Protein AF-A0A8S9N5P6-F1 (afdb_monomer_lite)

Secondary structure (DSSP, 8-state):
---------EEEEETTTEEEEEPPPGGGT-TT---EE-GGGT-TTTTT-TT-SPPTT-EEES-----TTS--EEEEEPPS--SEESS-TTT-EEEEE--SS--TTHHHHHHHHHHIIIIIT---EEEEE-TTS---TT--PPB--HHHHHHGGGGGGSS----S----

pLDDT: mean 71.92, std 22.01, range [25.19, 95.69]

InterPro domains:
  IPR035966 Phosphofructokinase superfamily [SSF53784] (26-130)
  IPR050929 Phosphofructokinase type A [PTHR45770] (5-147)

Structure (mmCIF, N/CA/C/O backbone):
data_AF-A0A8S9N5P6-F1
#
_entry.id   AF-A0A8S9N5P6-F1
#
loop_
_atom_site.group_PDB
_atom_site.id
_atom_site.type_symbol
_atom_site.label_atom_id
_atom_site.label_alt_id
_atom_site.label_comp_id
_atom_site.label_asym_id
_atom_site.label_entity_id
_atom_site.label_seq_id
_atom_site.pdbx_PDB_ins_code
_atom_site.Cartn_x
_atom_site.Cartn_y
_atom_site.Cartn_z
_atom_site.occupancy
_atom_site.B_iso_or_equiv
_atom_site.auth_seq_id
_atom_site.auth_comp_id
_atom_site.auth_asym_id
_atom_site.auth_atom_id
_atom_site.pdbx_PDB_model_num
ATOM 1 N N . MET A 1 1 ? 13.793 -28.195 12.810 1.00 35.78 1 MET A N 1
ATOM 2 C CA . MET A 1 1 ? 14.594 -27.857 11.612 1.00 35.78 1 MET A CA 1
ATOM 3 C C . MET A 1 1 ? 13.686 -27.174 10.594 1.00 35.78 1 MET A C 1
ATOM 5 O O . MET A 1 1 ? 13.126 -27.836 9.734 1.00 35.78 1 MET A O 1
ATOM 9 N N . SER A 1 2 ? 13.454 -25.867 10.735 1.00 39.34 2 SER A N 1
ATOM 10 C CA . SER A 1 2 ? 12.686 -25.084 9.760 1.00 39.34 2 SER A CA 1
ATOM 11 C C . SER A 1 2 ? 13.633 -24.620 8.656 1.00 39.34 2 SER A C 1
ATOM 13 O O . SER A 1 2 ? 14.522 -23.806 8.894 1.00 39.34 2 SER A O 1
ATOM 15 N N . ASN A 1 3 ? 13.477 -25.197 7.469 1.00 36.16 3 ASN A N 1
ATOM 16 C CA . ASN A 1 3 ? 14.239 -24.850 6.277 1.00 36.16 3 ASN A CA 1
ATOM 17 C C . ASN A 1 3 ? 14.002 -23.364 5.925 1.00 36.16 3 ASN A C 1
ATOM 19 O O . ASN A 1 3 ? 12.851 -23.010 5.650 1.00 36.16 3 ASN A O 1
ATOM 23 N N . PRO A 1 4 ? 15.021 -22.482 5.933 1.00 42.69 4 PRO A N 1
ATOM 24 C CA . PRO A 1 4 ? 14.852 -21.120 5.456 1.00 42.69 4 PRO A CA 1
ATOM 25 C C . PRO A 1 4 ? 14.648 -21.217 3.945 1.00 42.69 4 PRO A C 1
ATOM 27 O O . PRO A 1 4 ? 15.589 -21.492 3.199 1.00 42.69 4 PRO A O 1
ATOM 30 N N . LYS A 1 5 ? 13.405 -21.063 3.472 1.00 48.09 5 LYS A N 1
ATOM 31 C CA . LYS A 1 5 ? 13.127 -20.959 2.038 1.00 48.09 5 LYS A CA 1
ATOM 32 C C . LYS A 1 5 ? 13.843 -19.709 1.522 1.00 48.09 5 LYS A C 1
ATOM 34 O O . LYS A 1 5 ? 13.355 -18.598 1.661 1.00 48.09 5 LYS A O 1
ATOM 39 N N . SER A 1 6 ? 15.051 -19.942 1.016 1.00 44.22 6 SER A N 1
ATOM 40 C CA . SER A 1 6 ? 15.830 -19.165 0.060 1.00 44.22 6 SER A CA 1
ATOM 41 C C . SER A 1 6 ? 15.155 -17.863 -0.375 1.00 44.22 6 SER A C 1
ATOM 43 O O . SER A 1 6 ? 14.190 -17.906 -1.134 1.00 44.22 6 SER A O 1
ATOM 45 N N . ASN A 1 7 ? 15.749 -16.736 0.023 1.00 55.03 7 ASN A N 1
ATOM 46 C CA . ASN A 1 7 ? 15.465 -15.357 -0.393 1.00 55.03 7 ASN A CA 1
ATOM 47 C C . ASN A 1 7 ? 15.726 -15.128 -1.904 1.00 55.03 7 ASN A C 1
ATOM 49 O O . ASN A 1 7 ? 16.487 -14.248 -2.298 1.00 55.03 7 ASN A O 1
ATOM 53 N N . LYS A 1 8 ? 15.195 -16.005 -2.763 1.00 61.66 8 LYS A N 1
ATOM 54 C CA . LYS A 1 8 ? 15.314 -15.911 -4.217 1.00 61.66 8 LYS A CA 1
ATOM 55 C C . LYS A 1 8 ? 14.182 -15.022 -4.727 1.00 61.66 8 LYS A C 1
ATOM 57 O O . LYS A 1 8 ? 13.033 -15.276 -4.365 1.00 61.66 8 LYS A O 1
ATOM 62 N N . PRO A 1 9 ? 14.480 -14.015 -5.565 1.00 67.25 9 PRO A N 1
ATOM 63 C CA . PRO A 1 9 ? 13.444 -13.196 -6.179 1.00 67.25 9 PRO A CA 1
ATOM 64 C C . PRO A 1 9 ? 12.489 -14.081 -6.988 1.00 67.25 9 PRO A C 1
ATOM 66 O O . PRO A 1 9 ? 12.921 -15.008 -7.682 1.00 67.25 9 PRO A O 1
ATOM 69 N N . LYS A 1 10 ? 11.186 -13.811 -6.883 1.00 84.81 10 LYS A N 1
ATOM 70 C CA . LYS A 1 10 ? 10.140 -14.532 -7.612 1.00 84.81 10 LYS A CA 1
ATOM 71 C C . LYS A 1 10 ? 10.104 -13.985 -9.037 1.00 84.81 10 LYS A C 1
ATOM 73 O O . LYS A 1 10 ? 9.546 -12.926 -9.283 1.00 84.81 10 LYS A O 1
ATOM 78 N N . ILE A 1 11 ? 10.773 -14.666 -9.963 1.00 90.12 11 ILE A N 1
ATOM 79 C CA . ILE A 1 11 ? 10.895 -14.209 -11.354 1.00 90.12 11 ILE A CA 1
ATOM 80 C C . ILE A 1 11 ? 9.841 -14.899 -12.220 1.00 90.12 11 ILE A C 1
ATOM 82 O O . ILE A 1 11 ? 9.790 -16.128 -12.269 1.00 90.12 11 ILE A O 1
ATOM 86 N N . VAL A 1 12 ? 9.037 -14.112 -12.937 1.00 90.94 12 VAL A N 1
ATOM 87 C CA . VAL A 1 12 ? 8.071 -14.604 -13.928 1.00 90.94 12 VAL A CA 1
ATOM 88 C C . VAL A 1 12 ? 8.480 -14.106 -15.309 1.00 90.94 12 VAL A C 1
ATOM 90 O O . VAL A 1 12 ? 8.583 -12.905 -15.542 1.00 90.94 12 VAL A O 1
ATOM 93 N N . ASN A 1 13 ? 8.720 -15.030 -16.238 1.00 93.56 13 ASN A N 1
ATOM 94 C CA . ASN A 1 13 ? 9.077 -14.691 -17.614 1.00 93.56 13 ASN A CA 1
ATOM 95 C C . ASN A 1 13 ? 7.825 -14.613 -18.489 1.00 93.56 13 ASN A C 1
ATOM 97 O O . ASN A 1 13 ? 6.915 -15.431 -18.361 1.00 93.56 13 ASN A O 1
ATOM 101 N N . GLY A 1 14 ? 7.808 -13.655 -19.409 1.00 90.69 14 GLY A N 1
ATOM 102 C CA . GLY A 1 14 ? 6.734 -13.441 -20.368 1.00 90.69 14 GLY A CA 1
ATOM 103 C C . GLY A 1 14 ? 7.251 -13.176 -21.785 1.00 90.69 14 GLY A C 1
ATOM 104 O O . GLY A 1 14 ? 8.460 -13.137 -22.035 1.00 90.69 14 GLY A O 1
ATOM 105 N N . PRO A 1 15 ? 6.335 -12.991 -22.748 1.00 91.38 15 PRO A N 1
ATOM 106 C CA . PRO A 1 15 ? 6.682 -12.831 -24.154 1.00 91.38 15 PRO A CA 1
ATOM 107 C C . PRO A 1 15 ? 7.495 -11.555 -24.419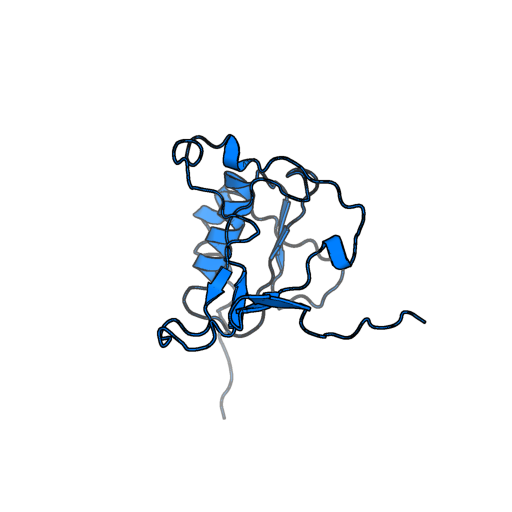 1.00 91.38 15 PRO A C 1
ATOM 109 O O . PRO A 1 15 ? 7.335 -10.536 -23.744 1.00 91.38 15 PRO A O 1
ATOM 112 N N . GLY A 1 16 ? 8.352 -11.604 -25.445 1.00 89.06 16 GLY A N 1
ATOM 113 C CA . GLY A 1 16 ? 9.161 -10.456 -25.871 1.00 89.06 16 GLY A CA 1
ATOM 114 C C . GLY A 1 16 ? 10.261 -10.067 -24.879 1.00 89.06 16 GLY A C 1
ATOM 115 O O . GLY A 1 16 ? 10.577 -8.887 -24.755 1.00 89.06 16 GLY A O 1
ATOM 116 N N . GLY A 1 17 ? 10.812 -11.031 -24.133 1.00 91.56 17 GLY A N 1
ATOM 117 C CA . GLY A 1 17 ? 11.841 -10.772 -23.120 1.00 91.56 17 GLY A CA 1
ATOM 118 C C . GLY A 1 17 ? 11.316 -9.997 -21.910 1.00 91.56 17 GLY A C 1
ATOM 119 O O . GLY A 1 17 ? 12.065 -9.223 -21.320 1.00 91.56 17 GLY A O 1
ATOM 120 N N . TYR A 1 18 ? 10.029 -10.152 -21.589 1.00 93.94 18 TYR A N 1
ATOM 121 C CA . TYR A 1 18 ? 9.424 -9.607 -20.377 1.00 93.94 18 TYR A CA 1
ATOM 122 C C . TYR A 1 18 ? 9.855 -10.431 -19.165 1.00 93.94 18 TYR A C 1
ATOM 124 O O . TYR A 1 18 ? 9.746 -11.657 -19.179 1.00 93.94 18 TYR A O 1
ATOM 132 N N . ILE A 1 19 ? 10.318 -9.757 -18.119 1.00 95.12 19 ILE A N 1
ATOM 133 C CA . ILE A 1 19 ? 10.754 -10.376 -16.871 1.00 95.12 19 ILE A CA 1
ATOM 134 C C . ILE A 1 19 ? 10.096 -9.608 -15.728 1.00 95.12 19 ILE A C 1
ATOM 136 O O . ILE A 1 19 ? 10.467 -8.473 -15.454 1.00 95.12 19 ILE A O 1
ATOM 140 N N . LEU A 1 20 ? 9.129 -10.207 -15.042 1.00 93.69 20 LEU A N 1
ATOM 141 C CA . LEU A 1 20 ? 8.573 -9.648 -13.815 1.00 93.69 20 LEU A CA 1
ATOM 142 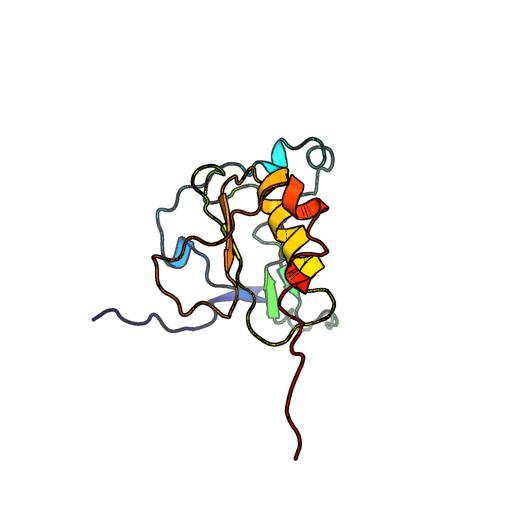C C . LEU A 1 20 ? 9.430 -10.103 -12.636 1.00 93.69 20 LEU A C 1
ATOM 144 O O . LEU A 1 20 ? 9.482 -11.296 -12.327 1.00 93.69 20 LEU A O 1
ATOM 148 N N . GLN A 1 21 ? 10.078 -9.151 -11.974 1.00 92.94 21 GLN A N 1
ATOM 149 C CA . GLN A 1 21 ? 10.711 -9.372 -10.683 1.00 92.94 21 GLN A CA 1
ATOM 150 C C . GLN A 1 21 ? 9.674 -9.109 -9.594 1.00 92.94 21 GLN A C 1
ATOM 152 O O . GLN A 1 21 ? 9.440 -7.975 -9.173 1.00 92.94 21 GLN A O 1
ATOM 157 N N . ASP A 1 22 ? 9.007 -10.180 -9.190 1.00 86.81 22 ASP A N 1
ATOM 158 C CA . ASP A 1 22 ? 7.898 -10.130 -8.256 1.00 86.81 22 ASP A CA 1
ATOM 159 C C . ASP A 1 22 ? 8.371 -10.138 -6.797 1.00 86.81 22 ASP A C 1
ATOM 161 O O . ASP A 1 22 ? 9.475 -10.587 -6.460 1.00 86.81 22 ASP A O 1
ATOM 165 N N . VAL A 1 23 ? 7.500 -9.643 -5.925 1.00 83.50 23 VAL A N 1
ATOM 166 C CA . VAL A 1 23 ? 7.718 -9.597 -4.481 1.00 83.50 23 VAL A CA 1
ATOM 167 C C . VAL A 1 23 ? 7.074 -10.811 -3.810 1.00 83.50 23 VAL A C 1
ATOM 169 O O . VAL A 1 23 ? 6.024 -11.275 -4.258 1.00 83.50 23 VAL A O 1
ATOM 172 N N . PRO A 1 24 ? 7.661 -11.340 -2.723 1.00 82.62 24 PRO A N 1
ATOM 173 C CA . PRO A 1 24 ? 6.983 -12.334 -1.905 1.00 82.62 24 PRO A CA 1
ATOM 174 C C . PRO A 1 24 ? 5.635 -11.792 -1.423 1.00 82.62 24 PRO A C 1
ATOM 176 O O . PRO A 1 24 ? 5.554 -10.695 -0.865 1.00 82.62 24 PRO A O 1
ATOM 179 N N . HIS A 1 25 ? 4.576 -12.564 -1.624 1.00 81.94 25 HIS A N 1
ATOM 180 C CA . HIS A 1 25 ? 3.249 -12.248 -1.125 1.00 81.94 25 HIS A CA 1
ATOM 181 C C . HIS A 1 25 ? 2.995 -12.959 0.201 1.00 81.94 25 HIS A C 1
ATOM 183 O O . HIS A 1 25 ? 3.538 -14.028 0.469 1.00 81.94 25 HIS A O 1
ATOM 189 N N . LEU A 1 26 ? 2.111 -12.396 1.026 1.00 78.50 26 LEU A N 1
ATOM 190 C CA . LEU A 1 26 ? 1.731 -13.008 2.301 1.00 78.50 26 LEU A CA 1
ATOM 191 C C . LEU A 1 26 ? 1.193 -14.440 2.117 1.00 78.50 26 LEU A C 1
ATOM 193 O O . LEU A 1 26 ? 1.521 -15.332 2.896 1.00 78.50 26 LEU A O 1
ATOM 197 N N . VAL A 1 27 ? 0.453 -14.671 1.029 1.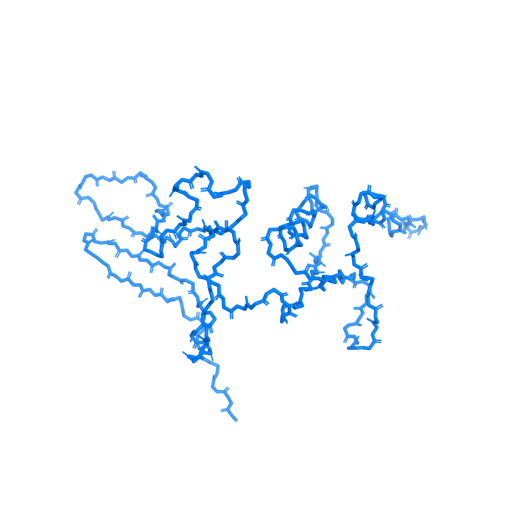00 82.81 27 VAL A N 1
ATOM 198 C CA . VAL A 1 27 ? -0.078 -15.989 0.651 1.00 82.81 27 VAL A CA 1
ATOM 199 C C . VAL A 1 27 ? 0.998 -17.023 0.306 1.00 82.81 27 VAL A C 1
ATOM 201 O O . VAL A 1 27 ? 0.736 -18.217 0.390 1.00 82.81 27 VAL A O 1
ATOM 204 N N . ASP A 1 28 ? 2.228 -16.601 -0.018 1.00 83.06 28 ASP A N 1
ATOM 205 C CA . ASP A 1 28 ? 3.343 -17.536 -0.229 1.00 83.06 28 ASP A CA 1
ATOM 206 C C . ASP A 1 28 ? 3.763 -18.217 1.099 1.00 83.06 28 ASP A C 1
ATOM 208 O O . ASP A 1 28 ? 4.376 -19.290 1.092 1.00 83.06 28 ASP A O 1
ATOM 212 N N . TYR A 1 29 ? 3.419 -17.604 2.241 1.00 81.44 29 TYR A N 1
ATOM 213 C CA . TYR A 1 29 ? 3.676 -18.109 3.595 1.00 81.44 29 TYR A CA 1
ATOM 214 C C . TYR A 1 29 ? 2.414 -18.657 4.278 1.00 81.44 29 TYR A C 1
ATOM 216 O O . TYR A 1 29 ? 2.518 -19.566 5.100 1.00 81.44 29 TYR A O 1
ATOM 224 N N . LEU A 1 30 ? 1.241 -18.115 3.936 1.00 81.25 30 LEU A N 1
ATOM 225 C CA . LEU A 1 30 ? -0.070 -18.465 4.490 1.00 81.25 30 LEU A CA 1
ATOM 226 C C . LEU A 1 30 ? -1.037 -18.806 3.336 1.00 81.25 30 LEU A C 1
ATOM 228 O O . LEU A 1 30 ? -1.755 -17.922 2.870 1.00 81.25 30 LEU A O 1
ATOM 232 N N . PRO A 1 31 ? -1.041 -20.057 2.835 1.00 79.06 31 PRO A N 1
ATOM 233 C CA . PRO A 1 31 ? -1.698 -20.408 1.571 1.00 79.06 31 PRO A CA 1
ATOM 234 C C . PRO A 1 31 ? -3.230 -20.321 1.609 1.00 79.06 31 PRO A C 1
ATOM 236 O O . PRO A 1 31 ? -3.843 -20.068 0.577 1.00 79.06 31 PRO A O 1
ATOM 239 N N . ASP A 1 32 ? -3.838 -20.460 2.788 1.00 86.50 32 ASP A N 1
ATOM 240 C CA . ASP A 1 32 ? -5.297 -20.518 2.961 1.00 86.50 32 ASP A CA 1
ATOM 241 C C . ASP A 1 32 ? -5.872 -19.219 3.550 1.00 86.50 32 ASP A C 1
ATOM 243 O O . ASP A 1 32 ? -6.825 -19.232 4.330 1.00 86.50 32 ASP A O 1
ATOM 247 N N . LEU A 1 33 ? -5.259 -18.077 3.220 1.00 82.38 33 LEU A N 1
ATOM 248 C CA . LEU A 1 33 ? -5.673 -16.786 3.761 1.00 82.38 33 LEU A CA 1
ATOM 249 C C . LEU A 1 33 ? -6.975 -16.306 3.087 1.00 82.38 33 LEU A C 1
ATOM 251 O O . LEU A 1 33 ? -7.014 -16.190 1.855 1.00 82.38 33 LEU A O 1
ATOM 255 N N . PRO A 1 34 ? -8.041 -16.004 3.854 1.00 86.88 34 PRO A N 1
ATOM 256 C CA . PRO A 1 34 ? -9.274 -15.476 3.289 1.00 86.88 34 PRO A CA 1
ATOM 257 C C . PRO A 1 34 ? -9.051 -14.092 2.670 1.00 86.88 34 PRO A C 1
ATOM 259 O O . PRO A 1 34 ? -8.079 -13.391 2.956 1.00 86.88 34 PRO A O 1
ATOM 262 N N . THR A 1 35 ? -9.976 -13.693 1.796 1.00 89.06 35 THR A N 1
ATOM 263 C CA . THR A 1 35 ? -9.978 -12.352 1.205 1.00 89.06 35 THR A CA 1
ATOM 264 C C . THR A 1 35 ? -11.331 -11.692 1.393 1.00 89.06 35 THR A C 1
ATOM 266 O O . THR A 1 35 ? -12.371 -12.339 1.285 1.00 89.06 35 THR A O 1
ATOM 269 N N . TYR A 1 36 ? -11.297 -10.386 1.620 1.00 87.69 36 TYR A N 1
ATOM 270 C CA . TYR A 1 36 ? -12.446 -9.542 1.918 1.00 87.69 36 TYR A CA 1
ATOM 271 C C . TYR A 1 36 ? -12.515 -8.398 0.900 1.00 87.69 36 TYR A C 1
ATOM 273 O O . TYR A 1 36 ? -11.473 -8.002 0.361 1.00 87.69 36 TYR A O 1
ATOM 281 N N . PRO A 1 37 ? -13.705 -7.855 0.593 1.00 90.06 37 PRO A N 1
ATOM 282 C CA . PRO A 1 37 ? -13.810 -6.655 -0.229 1.00 90.06 37 PRO A CA 1
ATOM 283 C C . PRO A 1 37 ? -13.073 -5.491 0.444 1.00 90.06 37 PRO A C 1
ATOM 285 O O . PRO A 1 37 ? -13.152 -5.300 1.654 1.00 90.06 37 PRO A O 1
ATOM 288 N N . ASN A 1 38 ? -12.332 -4.708 -0.339 1.00 88.56 38 ASN A N 1
ATOM 289 C CA . ASN A 1 38 ? -11.647 -3.537 0.192 1.00 88.56 38 ASN A CA 1
ATOM 290 C C . ASN A 1 38 ? -12.678 -2.457 0.587 1.00 88.56 38 ASN A C 1
ATOM 292 O O . ASN A 1 38 ? -13.452 -2.061 -0.292 1.00 88.56 38 ASN A O 1
ATOM 296 N N . PRO A 1 39 ? -12.658 -1.935 1.834 1.00 85.62 39 PRO A N 1
ATOM 297 C CA . PRO A 1 39 ? -13.599 -0.910 2.313 1.00 85.62 39 PRO A CA 1
ATOM 298 C C . PRO A 1 39 ? -13.535 0.404 1.522 1.00 85.62 39 PRO A C 1
ATOM 300 O O . PRO A 1 39 ? -14.473 1.198 1.540 1.00 85.62 39 PRO A O 1
ATOM 303 N N . LEU A 1 40 ? -12.454 0.636 0.772 1.00 83.94 40 LEU A N 1
ATOM 304 C CA . LEU A 1 40 ? -12.332 1.791 -0.115 1.00 83.94 40 LEU A CA 1
ATOM 305 C C . LEU A 1 40 ? -13.356 1.820 -1.249 1.00 83.94 40 LEU A C 1
ATOM 307 O O . LEU A 1 40 ? -13.583 2.885 -1.816 1.00 83.94 40 LEU A O 1
ATOM 311 N N . GLN A 1 41 ? -13.975 0.684 -1.571 1.00 82.81 41 GLN A N 1
ATOM 312 C CA . GLN A 1 41 ? -15.039 0.617 -2.573 1.00 82.81 41 GLN A CA 1
ATOM 313 C C . GLN A 1 41 ? -16.281 1.409 -2.150 1.00 82.81 41 GLN A C 1
ATOM 315 O O . GLN A 1 41 ? -16.922 2.026 -2.997 1.00 82.81 41 GLN A O 1
ATOM 320 N N . ASP A 1 42 ? -16.570 1.443 -0.849 1.00 77.38 42 ASP A N 1
ATOM 321 C CA . ASP A 1 42 ? -17.772 2.070 -0.294 1.00 77.38 42 ASP A CA 1
ATOM 322 C C . ASP A 1 42 ? -17.511 3.495 0.216 1.00 77.38 42 ASP A C 1
ATOM 324 O O . ASP A 1 42 ? -18.438 4.226 0.570 1.00 77.38 42 ASP A O 1
ATOM 328 N N . ASN A 1 43 ? -16.246 3.927 0.244 1.00 74.81 43 ASN A N 1
ATOM 329 C CA . ASN A 1 43 ? -15.880 5.247 0.734 1.00 74.81 43 ASN A CA 1
ATOM 330 C C . ASN A 1 43 ? -16.296 6.334 -0.281 1.00 74.81 43 ASN A C 1
ATOM 332 O O . ASN A 1 43 ? -15.773 6.347 -1.398 1.00 74.81 43 ASN A O 1
ATOM 336 N N . PRO A 1 44 ? -17.162 7.298 0.090 1.00 71.19 44 PRO A N 1
ATOM 337 C CA . PRO A 1 44 ? -17.681 8.313 -0.829 1.00 71.19 44 PRO A CA 1
ATOM 338 C C . PRO A 1 44 ? -16.606 9.234 -1.422 1.00 71.19 44 PRO A C 1
ATOM 340 O O . PRO A 1 44 ? -16.820 9.805 -2.487 1.00 71.19 44 PRO A O 1
ATOM 343 N N . ALA A 1 45 ? -15.439 9.365 -0.782 1.00 69.94 45 ALA A N 1
ATOM 344 C CA . ALA A 1 45 ? -14.314 10.114 -1.343 1.00 69.94 45 ALA A CA 1
ATOM 345 C C . ALA A 1 45 ? -13.635 9.389 -2.523 1.00 69.94 45 ALA A C 1
ATOM 347 O O . ALA A 1 45 ? -12.935 10.023 -3.311 1.00 69.94 45 ALA A O 1
ATOM 348 N N . TYR A 1 46 ? -13.841 8.074 -2.657 1.00 65.88 46 TYR A N 1
ATOM 349 C CA . TYR A 1 46 ? -13.109 7.213 -3.590 1.00 65.88 46 TYR A CA 1
ATOM 350 C C . TYR A 1 46 ? -14.009 6.403 -4.534 1.00 65.88 46 TYR A C 1
ATOM 352 O O . TYR A 1 46 ? -13.576 6.058 -5.632 1.00 65.88 46 TYR A O 1
ATOM 360 N N . SER A 1 47 ? -15.276 6.175 -4.179 1.00 64.50 47 SER A N 1
ATOM 361 C CA . SER A 1 47 ? -16.243 5.416 -4.986 1.00 64.50 47 SER A CA 1
ATOM 362 C C . SER A 1 47 ? -16.651 6.120 -6.289 1.00 64.50 47 SER A C 1
ATOM 364 O O . SER A 1 47 ? -17.129 5.482 -7.227 1.00 64.50 47 SER A O 1
ATOM 366 N N . VAL A 1 48 ? -16.422 7.434 -6.389 1.00 61.47 48 VAL A N 1
ATOM 367 C CA . VAL A 1 48 ? -16.782 8.257 -7.558 1.00 61.47 48 VAL A CA 1
ATOM 368 C C . VAL A 1 48 ? -15.830 8.066 -8.748 1.00 61.47 48 VAL A C 1
ATOM 370 O O . VAL A 1 48 ? -16.191 8.371 -9.886 1.00 61.47 48 VAL A O 1
ATOM 373 N N . VAL A 1 49 ? -14.614 7.555 -8.519 1.00 61.75 49 VAL A N 1
ATOM 374 C CA . VAL A 1 49 ? -13.581 7.407 -9.555 1.00 61.75 49 VAL A CA 1
ATOM 375 C C . VAL A 1 49 ? -13.473 5.940 -9.973 1.00 61.75 49 VAL A C 1
ATOM 377 O O . VAL A 1 49 ? -12.949 5.104 -9.243 1.00 61.75 49 VAL A O 1
ATOM 380 N N . LYS A 1 50 ? -13.913 5.617 -11.197 1.00 55.72 50 LYS A N 1
ATOM 381 C CA . LYS A 1 50 ? -13.942 4.236 -11.733 1.00 55.72 50 LYS A CA 1
ATOM 382 C C . LYS A 1 50 ? -12.571 3.533 -11.827 1.00 55.72 50 LYS A C 1
ATOM 384 O O . LYS A 1 50 ? -12.539 2.322 -11.999 1.00 55.72 50 LYS A O 1
ATOM 389 N N . GLN A 1 51 ? -11.454 4.260 -11.728 1.00 62.91 51 GLN A N 1
ATOM 390 C CA . GLN A 1 51 ? -10.078 3.745 -11.874 1.00 62.91 51 GLN A CA 1
ATOM 391 C C . GLN A 1 51 ? -9.241 3.873 -10.590 1.00 62.91 51 GLN A C 1
ATOM 393 O O . GLN A 1 51 ? -8.058 4.202 -10.636 1.00 62.91 51 GLN A O 1
ATOM 398 N N . TYR A 1 52 ? -9.846 3.655 -9.423 1.00 75.94 52 TYR A N 1
ATOM 399 C CA . TYR A 1 52 ? -9.118 3.790 -8.160 1.00 75.94 52 TYR A CA 1
ATOM 400 C C . TYR A 1 52 ? -8.221 2.582 -7.831 1.00 75.94 52 TYR A C 1
ATOM 402 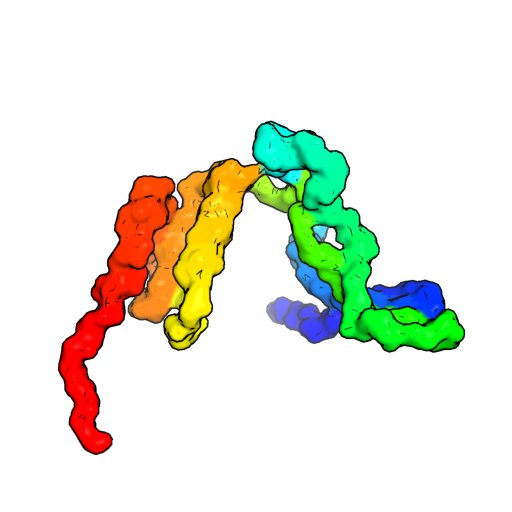O O . TYR A 1 52 ? -7.129 2.745 -7.287 1.00 75.94 52 TYR A O 1
ATOM 410 N N . PHE A 1 53 ? -8.656 1.369 -8.183 1.00 85.88 53 PHE A N 1
ATOM 411 C CA . PHE A 1 53 ? -7.915 0.139 -7.900 1.00 85.88 53 PHE A CA 1
ATOM 412 C C . PHE A 1 53 ? -6.933 -0.200 -9.014 1.00 85.88 53 PHE A C 1
ATOM 414 O O . PHE A 1 53 ? -7.236 -0.060 -10.196 1.00 85.88 53 PHE A O 1
ATOM 421 N N . VAL A 1 54 ? -5.759 -0.678 -8.615 1.00 89.19 54 VAL A N 1
ATOM 422 C CA . VAL A 1 54 ? -4.716 -1.124 -9.537 1.00 89.19 54 VAL A CA 1
ATOM 423 C C . VAL A 1 54 ? -4.905 -2.614 -9.806 1.00 89.19 54 VAL A C 1
ATOM 425 O O . VAL A 1 54 ? -5.145 -3.385 -8.866 1.00 89.19 54 VAL A O 1
ATOM 428 N N . ASP A 1 55 ? -4.758 -3.029 -11.064 1.00 88.38 55 ASP A N 1
ATOM 429 C CA . ASP A 1 55 ? -4.850 -4.438 -11.449 1.00 88.38 55 ASP A CA 1
ATOM 430 C C . ASP A 1 55 ? -3.668 -5.244 -10.882 1.00 88.38 55 ASP A C 1
ATOM 432 O O . ASP A 1 55 ? -2.568 -4.714 -10.690 1.00 88.38 55 ASP A O 1
ATOM 436 N N . ALA A 1 56 ? -3.890 -6.517 -10.553 1.00 84.50 56 ALA A N 1
ATOM 437 C CA . ALA A 1 56 ? -2.827 -7.386 -10.057 1.00 84.50 56 ALA A CA 1
ATOM 438 C C . ALA A 1 56 ? -1.722 -7.582 -11.109 1.00 84.50 56 ALA A C 1
ATOM 440 O O . ALA A 1 56 ? -0.553 -7.693 -10.731 1.00 84.50 56 ALA A O 1
ATOM 441 N N . ASP A 1 57 ? -2.083 -7.557 -12.391 1.00 88.00 57 ASP A N 1
ATOM 442 C CA . ASP A 1 57 ? -1.181 -7.743 -13.526 1.00 88.00 57 ASP A CA 1
ATOM 443 C C . ASP A 1 57 ? -0.561 -6.430 -14.034 1.00 88.00 57 ASP A C 1
ATOM 445 O O . ASP A 1 57 ? 0.316 -6.456 -14.900 1.00 88.00 57 ASP A O 1
ATOM 449 N N . ASP A 1 58 ? -0.936 -5.277 -13.461 1.00 90.94 58 ASP A N 1
ATOM 450 C CA . ASP A 1 58 ? -0.279 -4.003 -13.759 1.00 90.94 58 ASP A CA 1
ATOM 451 C C . ASP A 1 58 ? 1.197 -4.057 -13.332 1.00 90.94 58 ASP A C 1
ATOM 453 O O . ASP A 1 58 ? 1.533 -4.141 -12.141 1.00 90.94 58 ASP A O 1
ATOM 457 N N . SER A 1 59 ? 2.097 -3.919 -14.305 1.00 93.50 59 SER A N 1
ATOM 458 C CA . SER A 1 59 ? 3.536 -3.843 -14.072 1.00 93.50 59 SER A CA 1
ATOM 459 C C . SER A 1 59 ? 4.147 -2.535 -14.577 1.00 93.50 59 SER A C 1
ATOM 461 O O . SER A 1 59 ? 3.713 -1.968 -15.578 1.00 93.50 59 SER A O 1
ATOM 463 N N . VAL A 1 60 ? 5.180 -2.062 -13.883 1.00 94.81 60 VAL A N 1
ATOM 464 C CA . VAL A 1 60 ? 5.958 -0.864 -14.208 1.00 94.81 60 VAL A CA 1
ATOM 465 C C . VAL A 1 60 ? 7.341 -1.295 -14.700 1.00 94.81 60 VAL A C 1
ATOM 467 O O . VAL A 1 60 ? 8.001 -2.069 -14.002 1.00 94.81 60 VAL A O 1
ATOM 470 N N . PRO A 1 61 ? 7.806 -0.814 -15.865 1.00 95.12 61 PRO A N 1
ATOM 471 C CA . PRO A 1 61 ? 9.131 -1.152 -16.366 1.00 95.12 61 PRO A CA 1
ATOM 472 C C . PRO A 1 61 ? 10.228 -0.533 -15.494 1.00 95.12 61 PRO A C 1
ATOM 474 O O . PRO A 1 61 ? 10.140 0.636 -15.121 1.00 95.12 61 PRO A O 1
ATOM 477 N N . GLU A 1 62 ? 11.304 -1.283 -15.251 1.00 94.88 62 GLU A N 1
ATOM 478 C CA . GLU A 1 62 ? 12.539 -0.735 -14.675 1.00 94.88 62 GLU A CA 1
ATOM 479 C C . GLU A 1 62 ? 13.157 0.298 -15.631 1.00 94.88 62 GLU A C 1
ATOM 481 O O . GLU A 1 62 ? 13.562 1.388 -15.227 1.00 94.88 62 GLU A O 1
ATOM 486 N N . LYS A 1 63 ? 13.182 -0.027 -16.930 1.00 93.38 63 LYS A N 1
ATOM 487 C CA . LYS A 1 63 ? 13.711 0.837 -17.985 1.00 93.38 63 LYS A CA 1
ATOM 488 C C . LYS A 1 63 ? 12.604 1.257 -18.943 1.00 93.38 63 LYS A C 1
ATOM 490 O O . LYS A 1 63 ? 12.097 0.455 -19.719 1.00 93.38 63 LYS A O 1
ATOM 495 N N . ILE A 1 64 ? 12.281 2.547 -18.925 1.00 93.25 64 ILE A N 1
ATOM 496 C CA . ILE A 1 64 ? 11.226 3.131 -19.770 1.00 93.25 64 ILE A CA 1
ATOM 497 C C . ILE A 1 64 ? 11.685 3.271 -21.233 1.00 93.25 64 ILE A C 1
ATOM 499 O O . ILE A 1 64 ? 10.884 3.152 -22.156 1.00 93.25 64 ILE A O 1
ATOM 503 N N . VAL A 1 65 ? 12.980 3.508 -21.461 1.00 92.81 65 VAL A N 1
ATOM 504 C CA . VAL A 1 65 ? 13.537 3.684 -22.809 1.00 92.81 65 VAL A CA 1
ATOM 505 C C . VAL A 1 65 ? 13.918 2.328 -23.397 1.00 92.81 65 VAL A C 1
ATOM 507 O O . VAL A 1 65 ? 14.911 1.721 -22.989 1.00 92.81 65 VAL A O 1
ATOM 510 N N . VAL A 1 66 ? 13.147 1.879 -24.385 1.00 90.56 66 VAL A N 1
ATOM 511 C CA . VAL A 1 66 ? 13.344 0.600 -25.079 1.00 90.56 66 VAL A CA 1
ATOM 512 C C . VAL A 1 66 ? 13.334 0.798 -26.595 1.00 90.56 66 VAL A C 1
ATOM 514 O O . VAL A 1 66 ? 12.709 1.722 -27.114 1.00 90.56 66 VAL A O 1
ATOM 517 N N . HIS A 1 67 ? 14.039 -0.072 -27.316 1.00 91.81 67 HIS A N 1
ATOM 518 C CA . HIS A 1 67 ? 13.983 -0.115 -28.777 1.00 91.81 67 HIS A CA 1
ATOM 519 C C . HIS A 1 67 ? 12.814 -0.992 -29.233 1.00 91.81 67 HIS A C 1
ATOM 521 O O . HIS A 1 67 ? 12.482 -1.962 -28.556 1.00 91.81 67 HIS A O 1
ATOM 527 N N . LYS A 1 68 ? 12.225 -0.677 -30.395 1.00 88.44 68 LYS A N 1
ATOM 528 C CA . LYS A 1 68 ? 11.049 -1.373 -30.951 1.00 88.44 68 LYS A CA 1
ATOM 529 C C . LYS A 1 68 ? 11.206 -2.898 -30.980 1.00 88.44 68 LYS A C 1
ATOM 531 O O . LYS A 1 68 ? 10.285 -3.606 -30.590 1.00 88.44 68 LYS A O 1
ATOM 536 N N . ASP A 1 69 ? 12.372 -3.368 -31.410 1.00 90.00 69 ASP A N 1
ATOM 537 C CA . ASP A 1 69 ? 12.674 -4.794 -31.580 1.00 90.00 69 ASP A CA 1
ATOM 538 C C . ASP A 1 69 ? 13.529 -5.355 -30.424 1.00 90.00 69 ASP A C 1
ATOM 540 O O . ASP A 1 69 ? 14.007 -6.486 -30.476 1.00 90.00 69 ASP A O 1
ATOM 544 N N . GLY A 1 70 ? 13.753 -4.552 -29.378 1.00 87.62 70 GLY A N 1
ATOM 545 C CA . GLY A 1 70 ? 14.496 -4.951 -28.187 1.00 87.62 70 GLY A CA 1
ATOM 546 C C . GLY A 1 70 ? 13.626 -5.706 -27.176 1.00 87.62 70 GLY A C 1
ATOM 547 O O . GLY A 1 70 ? 12.396 -5.626 -27.222 1.00 87.62 70 GLY A O 1
ATOM 548 N N . PRO A 1 71 ? 14.243 -6.429 -26.225 1.00 90.81 71 PRO A N 1
ATOM 549 C CA . PRO A 1 71 ? 13.498 -7.082 -25.159 1.00 90.81 71 PRO A CA 1
ATOM 550 C C . PRO A 1 71 ? 12.785 -6.047 -24.279 1.00 90.81 71 PRO A C 1
ATOM 552 O O . PRO A 1 71 ? 13.319 -4.970 -24.007 1.00 90.81 71 PRO A O 1
ATOM 555 N N . ARG A 1 72 ? 11.599 -6.406 -23.775 1.00 90.88 72 ARG A N 1
ATOM 556 C CA . ARG A 1 72 ? 10.829 -5.583 -22.827 1.00 90.88 72 ARG A CA 1
ATOM 557 C C . ARG A 1 72 ? 11.541 -5.379 -21.489 1.00 90.88 72 ARG A C 1
ATOM 559 O O . ARG A 1 72 ? 11.247 -4.398 -20.812 1.00 90.88 72 ARG A O 1
ATOM 566 N N . GLY A 1 73 ? 12.454 -6.279 -21.124 1.00 93.94 73 GLY A N 1
ATOM 567 C CA . GLY A 1 73 ? 13.303 -6.154 -19.945 1.00 93.94 73 GLY A CA 1
ATOM 568 C C . GLY A 1 73 ? 12.575 -6.463 -18.640 1.00 93.94 73 GLY A C 1
ATOM 569 O O . GLY A 1 73 ? 11.593 -7.207 -18.624 1.00 93.94 73 GLY A O 1
ATOM 570 N N . VAL A 1 74 ? 13.097 -5.902 -17.549 1.00 95.44 74 VAL A N 1
ATOM 571 C CA . VAL A 1 74 ? 12.618 -6.131 -16.183 1.00 95.44 74 VAL A CA 1
ATOM 572 C C . VAL A 1 74 ? 11.470 -5.184 -15.836 1.00 95.44 74 VAL A C 1
ATOM 574 O O . VAL A 1 74 ? 11.483 -4.001 -16.183 1.00 95.44 74 VAL A O 1
ATOM 577 N N . HIS A 1 75 ? 10.468 -5.724 -15.151 1.00 95.69 75 HIS A N 1
ATOM 578 C CA . HIS A 1 75 ? 9.276 -5.035 -14.672 1.00 95.69 75 HIS A CA 1
ATOM 579 C C . HIS A 1 75 ? 9.038 -5.368 -13.197 1.00 95.69 75 HIS A C 1
ATOM 581 O O . HIS A 1 75 ? 9.381 -6.456 -12.733 1.00 95.69 75 HIS A O 1
ATOM 587 N N . PHE A 1 76 ? 8.395 -4.449 -12.481 1.00 94.19 76 PHE A N 1
ATOM 588 C CA . PHE A 1 76 ? 7.942 -4.611 -11.096 1.00 94.19 76 PHE A CA 1
ATOM 589 C C . PHE A 1 76 ? 6.423 -4.492 -11.022 1.00 94.19 76 PHE A C 1
ATOM 591 O O . PHE A 1 76 ? 5.819 -3.807 -11.846 1.00 94.19 76 PHE A O 1
ATOM 598 N N . ARG A 1 77 ? 5.775 -5.095 -10.020 1.00 90.81 77 ARG A N 1
ATOM 599 C CA . ARG A 1 77 ? 4.334 -4.870 -9.819 1.00 90.81 77 ARG A CA 1
ATOM 600 C C . ARG A 1 77 ? 4.061 -3.419 -9.436 1.00 90.81 77 ARG A C 1
ATOM 602 O O . ARG A 1 77 ? 4.724 -2.857 -8.564 1.00 90.81 77 ARG A O 1
ATOM 609 N N . ARG A 1 78 ? 3.043 -2.820 -10.051 1.00 92.81 78 ARG A N 1
ATOM 610 C CA . ARG A 1 78 ? 2.593 -1.469 -9.714 1.00 92.81 78 ARG A CA 1
ATOM 611 C C . ARG A 1 78 ? 1.986 -1.456 -8.312 1.00 92.81 78 ARG A C 1
ATOM 613 O O . ARG A 1 78 ? 1.095 -2.251 -8.018 1.00 92.81 78 ARG A O 1
ATOM 620 N N . ALA A 1 79 ? 2.435 -0.542 -7.456 1.00 88.19 79 ALA A N 1
ATOM 621 C CA . ALA A 1 79 ? 1.839 -0.333 -6.139 1.00 88.19 79 ALA A CA 1
ATOM 622 C C . ALA A 1 79 ? 0.481 0.381 -6.245 1.00 88.19 79 ALA A C 1
ATOM 624 O O . ALA A 1 79 ? 0.280 1.235 -7.109 1.00 88.19 79 ALA A O 1
ATOM 625 N N . GLY A 1 80 ? -0.440 0.050 -5.342 1.00 89.62 80 GLY A N 1
ATOM 626 C CA . GLY A 1 80 ? -1.740 0.705 -5.241 1.00 89.62 80 GLY A CA 1
ATOM 627 C C . 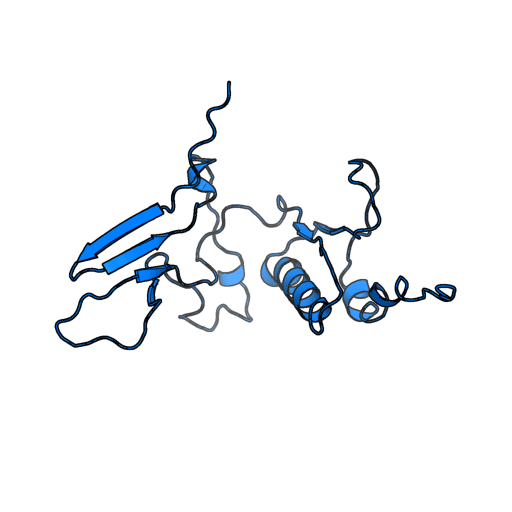GLY A 1 80 ? -2.780 -0.150 -4.520 1.00 89.62 80 GLY A C 1
ATOM 628 O O . GLY A 1 80 ? -2.517 -1.319 -4.216 1.00 89.62 80 GLY A O 1
ATOM 629 N N . PRO A 1 81 ? -3.958 0.424 -4.228 1.00 89.56 81 PRO A N 1
ATOM 630 C CA . PRO A 1 81 ? -5.037 -0.301 -3.576 1.00 89.56 81 PRO A CA 1
ATOM 631 C C . PRO A 1 81 ? -5.563 -1.408 -4.495 1.00 89.56 81 PRO A C 1
ATOM 633 O O . PRO A 1 81 ? -5.667 -1.242 -5.713 1.00 89.56 81 PRO A O 1
ATOM 636 N N . ARG A 1 82 ? -5.927 -2.544 -3.896 1.00 90.00 82 ARG A N 1
ATOM 637 C CA . ARG A 1 82 ? -6.541 -3.693 -4.580 1.00 90.00 82 ARG A CA 1
ATOM 638 C C . ARG A 1 82 ? -8.014 -3.793 -4.223 1.00 90.00 82 ARG A C 1
ATOM 640 O O . ARG A 1 82 ? -8.403 -3.373 -3.140 1.00 90.00 82 ARG A O 1
ATOM 647 N N . GLN A 1 83 ? -8.812 -4.397 -5.099 1.00 89.06 83 GLN A N 1
ATOM 648 C CA . GLN A 1 83 ? -10.241 -4.625 -4.843 1.00 89.06 83 GLN A CA 1
ATOM 649 C C . GLN A 1 83 ? -10.494 -5.523 -3.624 1.00 89.06 83 GLN A C 1
ATOM 651 O O . GLN A 1 83 ? -11.557 -5.455 -3.015 1.00 89.06 83 GLN A O 1
ATOM 656 N N . LYS A 1 84 ? -9.521 -6.367 -3.263 1.00 89.69 84 LYS A N 1
ATOM 657 C CA . LYS A 1 84 ? -9.601 -7.269 -2.115 1.00 89.69 84 LYS A CA 1
ATOM 658 C C . LYS A 1 84 ? -8.441 -7.046 -1.151 1.00 89.69 84 LYS A C 1
ATOM 660 O O . LYS A 1 84 ? -7.330 -6.735 -1.579 1.00 89.69 84 LYS A O 1
ATOM 665 N N . VAL A 1 85 ? -8.713 -7.234 0.134 1.00 90.00 85 VAL A N 1
ATOM 666 C CA . VAL A 1 85 ? -7.747 -7.198 1.241 1.00 90.00 85 VAL A CA 1
ATOM 667 C C . VAL A 1 85 ? -7.761 -8.534 1.984 1.00 90.00 85 VAL A C 1
ATOM 669 O O . VAL A 1 85 ? -8.697 -9.314 1.834 1.00 90.00 85 VAL A O 1
ATOM 672 N N . TYR A 1 86 ? -6.722 -8.814 2.769 1.00 87.44 86 TYR A N 1
ATOM 673 C CA . TYR A 1 86 ? -6.581 -10.088 3.490 1.00 87.44 86 TYR A CA 1
ATOM 674 C C . TYR A 1 86 ? -7.101 -10.064 4.932 1.00 87.44 86 TYR A C 1
ATOM 676 O O . TYR A 1 86 ? -7.187 -11.113 5.556 1.00 87.44 86 TYR A O 1
ATOM 684 N N . PHE A 1 87 ? -7.425 -8.884 5.462 1.00 86.94 87 PHE A N 1
ATOM 685 C CA . PHE A 1 87 ? -7.840 -8.705 6.851 1.00 86.94 87 PHE A CA 1
ATOM 686 C C . PHE A 1 87 ? -9.010 -7.734 6.932 1.00 86.94 87 PHE A C 1
ATOM 688 O O . PHE A 1 87 ? -9.037 -6.740 6.197 1.00 86.94 87 PHE A O 1
ATOM 695 N N . GLU A 1 88 ? -9.932 -7.994 7.852 1.00 85.50 88 GLU A N 1
ATOM 696 C CA . GLU A 1 88 ? -10.984 -7.046 8.209 1.00 85.50 88 GLU A CA 1
ATOM 697 C C . GLU A 1 88 ? -10.447 -5.977 9.167 1.00 85.50 88 GLU A C 1
ATOM 699 O O . GLU A 1 88 ? -9.534 -6.211 9.963 1.00 85.50 88 GLU A O 1
ATOM 704 N N . SER A 1 89 ? -11.023 -4.778 9.116 1.00 82.50 89 SER A N 1
ATOM 705 C CA . SER A 1 89 ? -10.531 -3.610 9.857 1.00 82.50 89 SER A CA 1
ATOM 706 C C . SER A 1 89 ? -10.449 -3.817 11.374 1.00 82.50 89 SER A C 1
ATOM 708 O O . SER A 1 89 ? -9.554 -3.275 12.023 1.00 82.50 89 SER A O 1
ATOM 710 N N . ASP A 1 90 ? -11.373 -4.599 11.938 1.00 84.88 90 ASP A N 1
ATOM 711 C CA . ASP A 1 90 ? -11.462 -4.869 13.377 1.00 84.88 90 ASP A CA 1
ATOM 712 C C . ASP A 1 90 ? -10.408 -5.885 13.864 1.00 84.88 90 ASP A C 1
ATOM 714 O O . ASP A 1 90 ? -9.981 -5.841 15.026 1.00 84.88 90 ASP A O 1
ATOM 718 N N . GLU A 1 91 ? -9.930 -6.758 12.975 1.00 83.31 91 GLU A N 1
ATOM 719 C CA . GLU A 1 91 ? -8.884 -7.748 13.266 1.00 83.31 91 GLU A CA 1
ATOM 720 C C . GLU A 1 91 ? -7.487 -7.116 13.248 1.00 83.31 91 GLU A C 1
ATOM 722 O O . GLU A 1 91 ? -6.580 -7.525 13.983 1.00 83.31 91 GLU A O 1
ATOM 727 N N . VAL A 1 92 ? -7.315 -6.069 12.439 1.00 82.56 92 VAL A N 1
ATOM 728 C CA . VAL A 1 92 ? -6.029 -5.400 12.260 1.00 82.56 92 VAL A CA 1
ATOM 729 C C . VAL A 1 92 ? -5.619 -4.641 13.522 1.00 82.56 92 VAL A C 1
ATOM 731 O O . VAL A 1 92 ? -6.342 -3.802 14.063 1.00 82.56 92 VAL A O 1
ATOM 734 N N . HIS A 1 93 ? -4.386 -4.900 13.950 1.00 83.69 93 HIS A N 1
ATOM 735 C CA . HIS A 1 93 ? -3.654 -4.049 14.877 1.00 83.69 93 HIS A CA 1
ATOM 736 C C . HIS A 1 93 ? -2.403 -3.566 14.168 1.00 83.69 93 HIS A C 1
ATOM 738 O O . HIS A 1 93 ? -1.496 -4.349 13.884 1.00 83.69 93 HIS A O 1
ATOM 744 N N . ALA A 1 94 ? -2.363 -2.279 13.858 1.00 81.69 94 ALA A N 1
ATOM 745 C CA . ALA A 1 94 ? -1.219 -1.704 13.182 1.00 81.69 94 ALA A CA 1
ATOM 746 C C . ALA A 1 94 ? -0.208 -1.203 14.208 1.00 81.69 94 ALA A C 1
ATOM 748 O O . ALA A 1 94 ? -0.558 -0.534 15.180 1.00 81.69 94 ALA A O 1
ATOM 749 N N . CYS A 1 95 ? 1.059 -1.498 13.959 1.00 83.56 95 CYS A N 1
ATOM 750 C CA . CYS A 1 95 ? 2.162 -0.995 14.748 1.00 83.56 95 CYS A CA 1
ATOM 751 C C . CYS A 1 95 ? 3.157 -0.308 13.817 1.00 83.56 95 CYS A C 1
ATOM 753 O O . CYS A 1 95 ? 3.600 -0.906 12.838 1.00 83.56 95 CYS A O 1
ATOM 755 N N . ILE A 1 96 ? 3.481 0.947 14.106 1.00 81.62 96 ILE A N 1
ATOM 756 C CA . ILE A 1 96 ? 4.385 1.775 13.314 1.00 81.62 96 ILE A CA 1
ATOM 757 C C . ILE A 1 96 ? 5.620 2.039 14.162 1.00 81.62 96 ILE A C 1
ATOM 759 O O . ILE A 1 96 ? 5.522 2.566 15.266 1.00 81.62 96 ILE A O 1
ATOM 763 N N . VAL A 1 97 ? 6.778 1.668 13.632 1.00 80.94 97 VAL A N 1
ATOM 764 C CA . VAL A 1 97 ? 8.083 1.940 14.228 1.00 80.94 97 VAL A CA 1
ATOM 765 C C . VAL A 1 97 ? 8.900 2.741 13.230 1.00 80.94 97 VAL A C 1
ATOM 767 O O . VAL A 1 97 ? 8.880 2.456 12.029 1.00 80.94 97 VAL A O 1
ATOM 770 N N . THR A 1 98 ? 9.601 3.752 13.721 1.00 79.50 98 THR A N 1
ATOM 771 C CA . THR A 1 98 ? 10.665 4.406 12.967 1.00 79.50 98 THR A CA 1
ATOM 772 C C . THR A 1 98 ? 11.998 3.909 13.487 1.00 79.50 98 THR A C 1
ATOM 774 O O . THR A 1 98 ? 12.144 3.631 14.673 1.00 79.50 98 THR A O 1
ATOM 777 N N . CYS A 1 99 ? 12.950 3.724 12.582 1.00 79.25 99 CYS A N 1
ATOM 778 C CA . CYS A 1 99 ? 14.298 3.319 12.944 1.00 79.25 99 CYS A CA 1
ATOM 779 C C . CYS A 1 99 ? 15.284 4.273 12.278 1.00 79.25 99 CYS A C 1
ATOM 781 O O . CYS A 1 99 ? 15.196 4.501 11.068 1.00 79.25 99 CYS A O 1
ATOM 783 N N . GLY A 1 100 ? 16.258 4.756 13.046 1.00 72.62 100 GLY A N 1
ATOM 784 C CA . GLY A 1 100 ? 17.389 5.522 12.533 1.00 72.62 100 GLY A CA 1
ATOM 785 C C . GLY A 1 100 ? 17.247 7.030 12.733 1.00 72.62 100 GLY A C 1
ATOM 786 O O . GLY A 1 100 ? 16.499 7.511 13.572 1.00 72.62 100 GLY A O 1
ATOM 787 N N . GLY A 1 101 ? 18.033 7.807 11.987 1.00 65.44 101 GLY A N 1
ATOM 788 C CA . GLY A 1 101 ? 18.050 9.262 12.140 1.00 65.44 101 GLY A CA 1
ATOM 789 C C . GLY A 1 101 ? 16.757 9.933 11.665 1.00 65.44 101 GLY A C 1
ATOM 790 O O . GLY A 1 101 ? 16.143 9.515 10.682 1.00 65.44 101 GLY A O 1
ATOM 791 N N . LEU A 1 102 ? 16.382 11.035 12.319 1.00 71.94 102 LEU A N 1
ATOM 792 C CA . LEU A 1 102 ? 15.262 11.873 11.891 1.00 71.94 102 LEU A CA 1
ATOM 793 C C . LEU A 1 102 ? 15.525 12.451 10.492 1.00 71.94 102 LEU A C 1
ATOM 795 O O . LEU A 1 102 ? 16.498 13.170 10.270 1.00 71.94 102 LEU A O 1
ATOM 799 N N . CYS A 1 103 ? 14.619 12.169 9.558 1.00 75.31 103 CYS A N 1
ATOM 800 C CA . CYS A 1 103 ? 14.645 12.690 8.195 1.00 75.31 103 CYS A CA 1
ATOM 801 C C . CYS A 1 103 ? 13.500 13.704 7.990 1.00 75.31 103 CYS A C 1
ATOM 803 O O . CYS A 1 103 ? 12.380 13.457 8.462 1.00 75.31 103 CYS A O 1
ATOM 805 N N . PRO A 1 104 ? 13.717 14.833 7.283 1.00 81.12 104 PRO A N 1
ATOM 806 C CA . PRO A 1 104 ? 12.636 15.744 6.921 1.00 81.12 104 PRO A CA 1
ATOM 807 C C . PRO A 1 104 ? 11.519 15.004 6.171 1.00 81.12 104 PRO A C 1
ATOM 809 O O . PRO A 1 104 ? 11.757 14.375 5.146 1.00 81.12 104 PRO A O 1
ATOM 812 N N . GLY A 1 105 ? 10.288 15.081 6.684 1.00 80.12 105 GLY A N 1
ATOM 813 C CA . GLY A 1 105 ? 9.110 14.441 6.080 1.00 80.12 105 GLY A CA 1
ATOM 814 C C . GLY A 1 105 ? 8.667 13.128 6.731 1.00 80.12 105 GLY A C 1
ATOM 815 O O . GLY A 1 105 ? 7.549 12.691 6.465 1.00 80.12 105 GLY A O 1
ATOM 816 N N . LEU A 1 106 ? 9.454 12.546 7.646 1.00 82.38 106 LEU A N 1
ATOM 817 C CA . LEU A 1 106 ? 9.079 11.313 8.356 1.00 82.38 106 LEU A CA 1
ATOM 818 C C . LEU A 1 106 ? 7.733 11.443 9.091 1.00 82.38 106 LEU A C 1
ATOM 820 O O . LEU A 1 106 ? 6.880 10.566 9.001 1.00 82.38 106 LEU A O 1
ATOM 824 N N . ASN A 1 107 ? 7.490 12.588 9.732 1.00 83.38 107 ASN A N 1
ATOM 825 C CA . ASN A 1 107 ? 6.219 12.863 10.410 1.00 83.38 107 ASN A CA 1
ATOM 826 C C . ASN A 1 107 ? 5.028 12.886 9.445 1.00 83.38 107 ASN A C 1
ATOM 828 O O . ASN A 1 107 ? 3.941 12.433 9.796 1.00 83.38 107 ASN A O 1
ATOM 832 N N . THR A 1 108 ? 5.228 13.396 8.228 1.00 86.00 108 THR A N 1
ATOM 833 C CA . THR A 1 108 ? 4.196 13.384 7.187 1.00 86.00 108 THR A CA 1
ATOM 834 C C . THR A 1 108 ? 3.903 11.952 6.761 1.00 86.00 108 THR A C 1
ATOM 836 O O . THR A 1 108 ? 2.740 11.576 6.688 1.00 86.00 108 THR A O 1
ATOM 839 N N . VAL A 1 109 ? 4.937 11.127 6.569 1.00 86.62 109 VAL A N 1
ATOM 840 C CA . VAL A 1 109 ? 4.771 9.702 6.242 1.00 86.62 109 VAL A CA 1
ATOM 841 C C . VAL A 1 109 ? 3.953 8.987 7.319 1.00 86.62 109 VAL A C 1
ATOM 843 O O . VAL A 1 109 ? 2.948 8.358 6.997 1.00 86.62 109 VAL A O 1
ATOM 846 N N . ILE A 1 110 ? 4.320 9.135 8.597 1.00 86.62 110 ILE A N 1
ATOM 847 C CA . ILE A 1 110 ? 3.580 8.524 9.713 1.00 86.62 110 ILE A CA 1
ATOM 848 C C . ILE A 1 110 ? 2.125 9.001 9.713 1.00 86.62 110 ILE A C 1
ATOM 850 O O . ILE A 1 110 ? 1.207 8.186 9.795 1.00 86.62 110 ILE A O 1
ATOM 854 N N . ARG A 1 111 ? 1.897 10.314 9.583 1.00 85.44 111 ARG A N 1
ATOM 855 C CA . ARG A 1 111 ? 0.551 10.897 9.575 1.00 85.44 111 ARG A CA 1
ATOM 856 C C . ARG A 1 111 ? -0.319 10.316 8.466 1.00 85.44 111 ARG A C 1
ATOM 858 O O . ARG A 1 111 ? -1.467 9.969 8.740 1.00 85.44 111 ARG A O 1
ATOM 865 N N . GLU A 1 112 ? 0.195 10.216 7.245 1.00 87.81 112 GLU A N 1
ATOM 866 C CA . GLU A 1 112 ? -0.576 9.694 6.114 1.00 87.81 112 GLU A CA 1
ATOM 867 C C . GLU A 1 112 ? -0.841 8.188 6.253 1.00 87.81 112 GLU A C 1
ATOM 869 O O . GLU A 1 112 ? -1.945 7.740 5.939 1.00 87.81 112 GLU A O 1
ATOM 874 N N . ILE A 1 113 ? 0.097 7.410 6.812 1.00 87.88 113 ILE A N 1
ATOM 875 C CA . ILE A 1 113 ? -0.127 5.986 7.123 1.00 87.88 113 ILE A CA 1
ATOM 876 C C . ILE A 1 113 ? -1.241 5.832 8.164 1.00 87.88 113 ILE A C 1
ATOM 878 O O . ILE A 1 113 ? -2.196 5.089 7.933 1.00 87.88 113 ILE A O 1
ATOM 882 N N . VAL A 1 114 ? -1.158 6.548 9.290 1.00 86.31 114 VAL A N 1
ATOM 883 C CA . VAL A 1 114 ? -2.171 6.472 10.356 1.00 86.31 114 VAL A CA 1
ATOM 884 C C . VAL A 1 114 ? -3.535 6.944 9.845 1.00 86.31 114 VAL A C 1
ATOM 886 O O . VAL A 1 114 ? -4.547 6.291 10.095 1.00 86.31 114 VAL A O 1
ATOM 889 N N . SER A 1 115 ? -3.567 8.045 9.089 1.00 87.31 115 SER A N 1
ATOM 890 C CA . SER A 1 115 ? -4.804 8.586 8.511 1.00 87.31 115 SER A CA 1
ATOM 891 C C . SER A 1 115 ? -5.437 7.607 7.526 1.00 87.31 115 SER A C 1
ATOM 893 O O . SER A 1 115 ? -6.647 7.399 7.574 1.00 87.31 115 SER A O 1
ATOM 895 N N . SER A 1 116 ? -4.630 6.957 6.683 1.00 86.88 116 SER A N 1
ATOM 896 C CA . SER A 1 116 ? -5.110 5.925 5.761 1.00 86.88 116 SER A CA 1
ATOM 897 C C . SER A 1 116 ? -5.688 4.739 6.532 1.00 86.88 116 SER A C 1
ATOM 899 O O . SER A 1 116 ? -6.840 4.368 6.331 1.00 86.88 116 SER A O 1
ATOM 901 N N . LEU A 1 117 ? -4.940 4.166 7.475 1.00 85.50 117 LEU A N 1
ATOM 902 C CA . LEU A 1 117 ? -5.413 3.025 8.262 1.00 85.50 117 LEU A CA 1
ATOM 903 C C . LEU A 1 117 ? -6.721 3.332 8.997 1.00 85.50 117 LEU A C 1
ATOM 905 O O . LEU A 1 117 ? -7.638 2.516 8.983 1.00 85.50 117 LEU A O 1
ATOM 909 N N . SER A 1 118 ? -6.827 4.516 9.591 1.00 87.38 118 SER A N 1
ATOM 910 C CA . SER A 1 118 ? -7.976 4.861 10.416 1.00 87.38 118 SER A CA 1
ATOM 911 C C . SER A 1 118 ? -9.190 5.315 9.600 1.00 87.38 118 SER A C 1
ATOM 913 O O . SER A 1 118 ? -10.252 4.708 9.698 1.00 87.38 118 SER A O 1
ATOM 915 N N . TYR A 1 119 ? -9.048 6.333 8.746 1.00 86.50 119 TYR A N 1
ATOM 916 C CA . TYR A 1 119 ? -10.187 6.909 8.020 1.00 86.50 119 TYR A CA 1
ATOM 917 C C . TYR A 1 119 ? -10.564 6.129 6.761 1.00 86.50 119 TYR A C 1
ATOM 919 O O . TYR A 1 119 ? -11.734 6.099 6.390 1.00 86.50 119 TYR A O 1
ATOM 927 N N . MET A 1 120 ? -9.585 5.534 6.074 1.00 86.31 120 MET A N 1
ATOM 928 C CA . MET A 1 120 ? -9.836 4.825 4.816 1.00 86.31 120 MET A CA 1
ATOM 929 C C . MET A 1 120 ? -10.137 3.346 5.041 1.00 86.31 120 MET A C 1
ATOM 931 O O . MET A 1 120 ? -11.006 2.800 4.369 1.00 86.31 120 MET A O 1
ATOM 935 N N . TYR A 1 121 ? -9.439 2.716 5.989 1.00 86.50 121 TYR A N 1
ATOM 936 C CA . TYR A 1 121 ? -9.567 1.285 6.271 1.00 86.50 121 TYR A CA 1
ATOM 937 C C . TYR A 1 121 ? -10.257 0.967 7.603 1.00 86.50 121 TYR A C 1
ATOM 939 O O . TYR A 1 121 ? -10.396 -0.206 7.921 1.00 86.50 121 TYR A O 1
ATOM 947 N N . GLY A 1 122 ? -10.698 1.959 8.385 1.00 87.62 122 GLY A N 1
ATOM 948 C CA . GLY A 1 122 ? -11.483 1.733 9.606 1.00 87.62 122 GLY A CA 1
ATOM 949 C C . GLY A 1 122 ? -10.723 1.073 10.763 1.00 87.62 122 GLY A C 1
ATOM 950 O O . GLY A 1 122 ? -11.347 0.585 11.705 1.00 87.62 122 GLY A O 1
ATOM 951 N N . VAL A 1 123 ? -9.389 1.027 10.716 1.00 84.81 123 VAL A N 1
ATOM 952 C CA . VAL A 1 123 ? -8.563 0.394 11.752 1.00 84.81 123 VAL A CA 1
ATOM 953 C C . VAL A 1 123 ? -8.585 1.240 13.025 1.00 84.81 123 VAL A C 1
ATOM 955 O O . VAL A 1 123 ? -8.209 2.414 13.024 1.00 84.81 123 VAL A O 1
ATOM 958 N N . LYS A 1 124 ? -8.998 0.626 14.139 1.00 84.50 124 LYS A N 1
ATOM 959 C CA . LYS A 1 124 ? -9.183 1.304 15.440 1.00 84.50 124 LYS A CA 1
ATOM 960 C C . LYS A 1 124 ? -7.950 1.250 16.345 1.00 84.50 124 LYS A C 1
ATOM 962 O O . LYS A 1 124 ? -7.817 2.054 17.266 1.00 84.50 124 LYS A O 1
ATOM 967 N N . ARG A 1 125 ? -7.061 0.277 16.124 1.00 82.12 125 ARG A N 1
ATOM 968 C CA . ARG A 1 125 ? -5.891 0.015 16.975 1.00 82.12 125 ARG A CA 1
ATOM 969 C C . ARG A 1 125 ? -4.610 0.263 16.198 1.00 82.12 125 ARG A C 1
ATOM 971 O O . ARG A 1 125 ? -4.177 -0.587 15.423 1.00 82.12 125 ARG A O 1
ATOM 978 N N . ILE A 1 126 ? -4.031 1.441 16.414 1.00 82.75 126 ILE A N 1
ATOM 979 C CA . ILE A 1 126 ? -2.788 1.878 15.780 1.00 82.75 126 ILE A CA 1
ATOM 980 C C . ILE A 1 126 ? -1.823 2.340 16.875 1.00 82.75 126 ILE A C 1
ATOM 982 O O . ILE A 1 126 ? -2.150 3.224 17.671 1.00 82.75 126 ILE A O 1
ATOM 986 N N . LEU A 1 127 ? -0.651 1.714 16.926 1.00 80.62 127 LEU A N 1
ATOM 987 C CA . LEU A 1 127 ? 0.380 1.930 17.939 1.00 80.62 127 LEU A CA 1
ATOM 988 C C . LEU A 1 127 ? 1.636 2.516 17.291 1.00 80.62 127 LEU A C 1
ATOM 990 O O . LEU A 1 127 ? 2.047 2.058 16.227 1.00 80.62 127 LEU A O 1
ATOM 994 N N . GLY A 1 128 ? 2.245 3.511 17.935 1.00 76.62 128 GLY A N 1
ATOM 995 C CA . GLY A 1 128 ? 3.592 3.987 17.606 1.00 76.62 128 GLY A CA 1
ATOM 996 C C . GLY A 1 128 ? 4.608 3.405 18.586 1.00 76.62 128 GLY A C 1
ATOM 997 O O . GLY A 1 128 ? 4.355 3.439 19.788 1.00 76.62 128 GLY A O 1
ATOM 998 N N . ILE A 1 129 ? 5.722 2.860 18.095 1.00 71.69 129 ILE A N 1
ATOM 999 C CA . ILE A 1 129 ? 6.843 2.405 18.928 1.00 71.69 129 ILE A CA 1
ATOM 1000 C C . ILE A 1 129 ? 7.999 3.386 18.774 1.00 71.69 129 ILE A C 1
ATOM 1002 O O . ILE A 1 129 ? 8.494 3.579 17.662 1.00 71.69 129 ILE A O 1
ATOM 1006 N N . ASP A 1 130 ? 8.445 3.931 19.905 1.00 64.38 130 ASP A N 1
ATOM 1007 C CA . ASP A 1 130 ? 9.632 4.775 19.986 1.00 64.38 130 ASP A CA 1
ATOM 1008 C C . ASP A 1 130 ? 10.890 3.932 20.256 1.00 64.38 130 ASP A C 1
ATOM 1010 O O . ASP A 1 130 ? 10.893 2.991 21.060 1.00 64.38 130 ASP A O 1
ATOM 1014 N N . GLU A 1 131 ? 11.974 4.314 19.581 1.00 57.00 131 GLU A N 1
ATOM 1015 C CA . GLU A 1 131 ? 13.250 3.586 19.476 1.00 57.00 131 GLU A CA 1
ATOM 1016 C C . GLU A 1 131 ? 13.973 3.422 20.829 1.00 57.00 131 GLU A C 1
ATOM 1018 O O . GLU A 1 131 ? 14.824 2.549 20.980 1.00 57.00 131 GLU A O 1
ATOM 1023 N N . GLU A 1 132 ? 13.603 4.216 21.841 1.00 51.62 132 GLU A N 1
ATOM 1024 C CA . GLU A 1 132 ? 14.178 4.154 23.193 1.00 51.62 132 GLU A CA 1
ATOM 1025 C C . GLU A 1 132 ? 13.686 2.940 24.007 1.00 51.62 132 GLU A C 1
ATOM 1027 O O . GLU A 1 132 ? 14.285 2.566 25.017 1.00 51.62 132 GLU A O 1
ATOM 1032 N N . THR A 1 133 ? 12.628 2.255 23.567 1.00 39.88 133 THR A N 1
ATOM 1033 C CA . THR A 1 133 ? 12.139 1.061 24.264 1.00 39.88 133 THR A CA 1
ATOM 1034 C C . THR A 1 133 ? 12.753 -0.206 23.680 1.00 39.88 133 THR A C 1
ATOM 1036 O O . THR A 1 133 ? 12.348 -0.722 22.642 1.00 39.88 133 THR A O 1
ATOM 1039 N N . THR A 1 134 ? 13.735 -0.755 24.402 1.00 37.78 134 THR A N 1
ATOM 1040 C CA . THR A 1 134 ? 14.121 -2.169 24.277 1.00 37.78 134 THR A CA 1
ATOM 1041 C C . THR A 1 134 ? 12.848 -3.012 24.209 1.00 37.78 134 THR A C 1
ATOM 1043 O O . THR A 1 134 ? 12.009 -2.898 25.103 1.00 37.78 134 THR A O 1
ATOM 1046 N N . PHE A 1 135 ? 12.724 -3.818 23.149 1.00 37.81 135 PHE A N 1
ATOM 1047 C CA . PHE A 1 135 ? 11.582 -4.658 22.770 1.00 37.81 135 PHE A CA 1
ATOM 1048 C C . PHE A 1 135 ? 11.173 -5.628 23.897 1.00 37.81 135 PHE A C 1
ATOM 1050 O O . PHE A 1 135 ? 11.443 -6.825 23.856 1.00 37.81 135 PHE A O 1
ATOM 1057 N N . HIS A 1 136 ? 10.528 -5.107 24.936 1.00 33.81 136 HIS A N 1
ATOM 1058 C CA . HIS A 1 136 ? 9.819 -5.874 25.943 1.00 33.81 136 HIS A CA 1
ATOM 1059 C C . HIS A 1 136 ? 8.344 -5.837 25.566 1.00 33.81 136 HIS A C 1
ATOM 1061 O O . HIS A 1 136 ? 7.723 -4.776 25.544 1.00 33.81 136 HIS A O 1
ATOM 1067 N N . TYR A 1 137 ? 7.775 -7.017 25.324 1.00 36.75 137 TYR A N 1
ATOM 1068 C CA . TYR A 1 137 ? 6.374 -7.267 24.954 1.00 36.75 137 TYR A CA 1
ATOM 1069 C C . TYR A 1 137 ? 5.333 -6.690 25.952 1.00 36.75 137 TYR A C 1
ATOM 1071 O O . TYR A 1 137 ? 4.135 -6.818 25.729 1.00 36.75 137 TYR A O 1
ATOM 1079 N N . ASN A 1 138 ? 5.781 -6.062 27.050 1.00 32.41 138 ASN A N 1
ATOM 1080 C CA . ASN A 1 138 ? 4.976 -5.603 28.184 1.00 32.41 138 ASN A CA 1
ATOM 1081 C C . ASN A 1 138 ? 4.947 -4.077 28.400 1.00 32.41 138 ASN A C 1
ATOM 1083 O O . ASN A 1 138 ? 4.309 -3.633 29.354 1.00 32.41 138 ASN A O 1
ATOM 1087 N N . THR A 1 139 ? 5.576 -3.255 27.554 1.00 35.84 139 THR A N 1
ATOM 1088 C CA . THR A 1 139 ? 5.455 -1.792 27.689 1.00 35.84 139 THR A CA 1
ATOM 1089 C C . THR A 1 139 ? 4.358 -1.275 26.763 1.00 35.84 139 THR A C 1
ATOM 1091 O O . THR A 1 139 ? 4.517 -1.214 25.547 1.00 35.84 139 THR A O 1
ATOM 1094 N N . MET A 1 140 ? 3.209 -0.947 27.357 1.00 35.41 140 MET A N 1
ATOM 1095 C CA . MET A 1 140 ? 2.045 -0.371 26.681 1.00 35.41 140 MET A CA 1
ATOM 1096 C C . MET A 1 140 ? 2.404 0.985 26.062 1.00 35.41 140 MET A C 1
ATOM 1098 O O . MET A 1 140 ? 2.508 1.992 26.761 1.00 35.41 140 MET A O 1
ATOM 1102 N N . ASN A 1 141 ? 2.595 0.988 24.744 1.00 47.06 141 ASN A N 1
ATOM 1103 C CA . ASN A 1 141 ? 2.871 2.181 23.957 1.00 47.06 141 ASN A CA 1
ATOM 1104 C C . ASN A 1 141 ? 1.602 2.992 23.679 1.00 47.06 141 ASN A C 1
ATOM 1106 O O . ASN A 1 141 ? 0.482 2.477 23.660 1.00 47.06 141 ASN A O 1
ATOM 1110 N N . LYS A 1 142 ? 1.805 4.293 23.465 1.00 50.41 142 LYS A N 1
ATOM 1111 C CA . LYS A 1 142 ? 0.759 5.301 23.322 1.00 50.41 142 LYS A CA 1
ATOM 1112 C C . LYS A 1 142 ? -0.198 4.962 22.172 1.00 50.41 142 LYS A C 1
ATOM 1114 O O . LYS A 1 142 ? 0.201 4.922 21.008 1.00 50.41 142 LYS A O 1
ATOM 1119 N N . GLN A 1 143 ? -1.474 4.761 22.499 1.00 49.12 143 GLN A N 1
ATOM 1120 C CA . GLN A 1 143 ? -2.532 4.610 21.503 1.00 49.12 143 GLN A CA 1
ATOM 1121 C C . GLN A 1 143 ? -2.738 5.948 20.791 1.00 49.12 143 GLN A C 1
ATOM 1123 O O . GLN A 1 143 ? -3.125 6.927 21.420 1.00 49.12 143 GLN A O 1
ATOM 1128 N N . LEU A 1 144 ? -2.470 5.997 19.486 1.00 52.78 144 LEU A N 1
ATOM 1129 C CA . LEU A 1 144 ? -2.626 7.217 18.699 1.00 52.78 144 LEU A CA 1
ATOM 1130 C C . LEU A 1 144 ? -4.115 7.438 18.409 1.00 52.78 144 LEU A C 1
ATOM 1132 O O . LEU A 1 144 ? -4.704 6.740 17.586 1.00 52.78 144 LEU A O 1
ATOM 1136 N N . THR A 1 145 ? -4.734 8.401 19.093 1.00 49.56 145 THR A N 1
ATOM 1137 C CA . THR A 1 145 ? -6.128 8.803 18.823 1.00 49.56 145 THR A CA 1
ATOM 1138 C C . THR A 1 145 ? -6.207 9.921 17.772 1.00 49.56 145 THR A C 1
ATOM 1140 O O . THR A 1 145 ? -5.241 10.651 17.533 1.00 49.56 145 THR A O 1
ATOM 1143 N N . HIS A 1 146 ? -7.372 10.096 17.136 1.00 44.03 146 HIS A N 1
ATOM 1144 C CA . HIS A 1 146 ? -7.587 11.133 16.114 1.00 44.03 146 HIS A CA 1
ATOM 1145 C C . HIS A 1 146 ? -7.302 12.564 16.602 1.00 44.03 146 HIS A C 1
ATOM 1147 O O . HIS A 1 146 ? -6.735 13.368 15.861 1.00 44.03 146 HIS A O 1
ATOM 1153 N N . GLU A 1 147 ? -7.658 12.886 17.848 1.00 43.84 147 GLU A N 1
ATOM 1154 C CA . GLU A 1 147 ? -7.406 14.206 18.443 1.00 43.84 147 GLU A CA 1
ATOM 1155 C C . GLU A 1 147 ? -5.919 14.440 18.714 1.00 43.84 147 GLU A C 1
ATOM 1157 O O . GLU A 1 147 ? -5.397 15.549 18.554 1.00 43.84 147 GLU A O 1
ATOM 1162 N N . GLU A 1 148 ? -5.213 13.374 19.076 1.00 47.00 148 GLU A N 1
ATOM 1163 C CA . GLU A 1 148 ? -3.781 13.413 19.275 1.00 47.00 148 GLU A CA 1
ATOM 1164 C C . GLU A 1 148 ? -3.053 13.680 17.964 1.00 47.00 148 GLU A C 1
ATOM 1166 O O . GLU A 1 148 ? -2.179 14.528 17.960 1.00 47.00 148 GLU A O 1
ATOM 1171 N N . LEU A 1 149 ? -3.458 13.110 16.829 1.00 47.09 149 LEU A N 1
ATOM 1172 C CA . LEU A 1 149 ? -2.834 13.398 15.526 1.00 47.09 149 LEU A CA 1
ATOM 1173 C C . LEU A 1 149 ? -2.917 14.880 15.113 1.00 47.09 149 LEU A C 1
ATOM 1175 O O . LEU A 1 149 ? -2.002 15.376 14.453 1.00 47.09 149 LEU A O 1
ATOM 1179 N N . GLN A 1 150 ? -3.967 15.607 15.524 1.00 36.59 150 GLN A N 1
ATOM 1180 C CA . GLN A 1 150 ? -4.106 17.042 15.234 1.00 36.59 150 GLN A CA 1
ATOM 1181 C C . GLN A 1 150 ? -3.349 17.944 16.222 1.00 36.59 150 GLN A C 1
ATOM 1183 O O . GLN A 1 150 ? -2.800 18.967 15.814 1.00 36.59 150 GLN A O 1
ATOM 1188 N N . LYS A 1 151 ? -3.246 17.564 17.504 1.00 36.59 151 LYS A N 1
ATOM 1189 C CA . LYS A 1 151 ? -2.433 18.289 18.506 1.00 36.59 151 LYS A CA 1
ATOM 1190 C C . LYS A 1 151 ? -0.941 17.912 18.482 1.00 36.59 151 LYS A C 1
ATOM 1192 O O . LYS A 1 151 ? -0.100 18.698 18.922 1.00 36.59 151 LYS A O 1
ATOM 1197 N N . ASN A 1 152 ? -0.585 16.753 17.926 1.00 34.81 152 ASN A N 1
ATOM 1198 C CA . ASN A 1 152 ? 0.733 16.122 18.062 1.00 34.81 152 ASN A CA 1
ATOM 1199 C C . ASN A 1 152 ? 1.643 16.245 16.842 1.00 34.81 152 ASN A C 1
ATOM 1201 O O . ASN A 1 152 ? 2.643 15.535 16.772 1.00 34.81 152 ASN A O 1
ATOM 1205 N N . ILE A 1 153 ? 1.451 17.258 15.993 1.00 31.02 153 ILE A N 1
ATOM 1206 C CA . ILE A 1 153 ? 2.594 17.789 15.222 1.00 31.02 153 ILE A CA 1
ATOM 1207 C C . ILE A 1 153 ? 3.714 18.254 16.192 1.00 31.02 153 ILE A C 1
ATOM 1209 O O . ILE A 1 153 ? 4.882 18.335 15.820 1.00 31.02 153 ILE A O 1
ATOM 1213 N N . LYS A 1 154 ? 3.386 18.476 17.478 1.00 29.23 154 LYS A N 1
ATOM 1214 C CA . LYS A 1 154 ? 4.320 18.856 18.546 1.00 29.23 154 LYS A CA 1
ATOM 1215 C C . LYS A 1 154 ? 4.782 17.722 19.483 1.00 29.23 154 LYS A C 1
ATOM 1217 O O . LYS A 1 154 ? 5.706 17.971 20.248 1.00 29.23 154 LYS A O 1
ATOM 1222 N N . VAL A 1 155 ? 4.207 16.510 19.474 1.00 33.09 155 VAL A N 1
ATOM 1223 C CA . VAL A 1 155 ? 4.552 15.479 20.495 1.00 33.09 155 VAL A CA 1
ATOM 1224 C C . VAL A 1 155 ? 5.710 14.566 20.103 1.00 33.09 155 VAL A C 1
ATOM 1226 O O . VAL A 1 155 ? 6.460 14.183 20.991 1.00 33.09 155 VAL A O 1
ATOM 1229 N N . LEU A 1 156 ? 6.012 14.392 18.814 1.00 32.12 156 LEU A N 1
ATOM 1230 C CA . LEU A 1 156 ? 7.314 13.825 18.411 1.00 32.12 156 LEU A CA 1
ATOM 1231 C C . LEU A 1 156 ? 8.500 14.773 18.703 1.00 32.12 156 LEU A C 1
ATOM 1233 O O . LEU A 1 156 ? 9.654 14.423 18.500 1.00 32.12 156 LEU A O 1
ATOM 1237 N N . ARG A 1 157 ? 8.230 15.983 19.218 1.00 28.12 157 ARG A N 1
ATOM 1238 C CA . ARG A 1 157 ? 9.229 17.004 19.558 1.00 28.12 157 ARG A CA 1
ATOM 1239 C C . ARG A 1 157 ? 9.690 16.960 21.021 1.00 28.12 157 ARG A C 1
ATOM 1241 O O . ARG A 1 157 ? 10.558 17.746 21.386 1.00 28.12 157 ARG A O 1
ATOM 1248 N N . LYS A 1 158 ? 9.134 16.096 21.884 1.00 28.42 158 LYS A N 1
ATOM 1249 C CA . LYS A 1 158 ? 9.521 16.086 23.312 1.00 28.42 158 LYS A CA 1
ATOM 1250 C C . LYS A 1 158 ? 10.712 15.180 23.656 1.00 28.42 158 LYS A C 1
ATOM 1252 O O . LYS A 1 158 ? 11.166 15.229 24.789 1.00 28.42 158 LYS A O 1
ATOM 1257 N N . LEU A 1 159 ? 11.275 14.472 22.674 1.00 31.16 159 LEU A N 1
ATOM 1258 C CA . LEU A 1 159 ? 12.536 13.726 22.818 1.00 31.16 159 LEU A CA 1
ATOM 1259 C C . LEU A 1 159 ? 13.733 14.386 22.106 1.00 31.16 159 LEU A C 1
ATOM 1261 O O . LEU A 1 159 ? 14.858 13.926 22.237 1.00 31.16 159 LEU A O 1
ATOM 1265 N N . THR A 1 160 ? 13.542 15.522 21.426 1.00 32.31 160 THR A N 1
ATOM 1266 C CA . THR A 1 160 ? 14.648 16.330 20.874 1.00 32.31 160 THR A CA 1
ATOM 1267 C C . THR A 1 160 ? 14.978 17.514 21.783 1.00 32.31 160 THR A C 1
ATOM 1269 O O . THR A 1 160 ? 14.960 18.666 21.350 1.00 32.31 160 THR A O 1
ATOM 1272 N N . SER A 1 161 ? 15.229 17.242 23.062 1.00 25.19 161 SER A N 1
ATOM 1273 C CA . SER A 1 161 ? 15.896 18.177 23.971 1.00 25.19 161 SER A CA 1
ATOM 1274 C C . SER A 1 161 ? 17.047 17.453 24.654 1.00 25.19 161 SER A C 1
ATOM 1276 O O . SER A 1 161 ? 17.035 17.251 25.864 1.00 25.19 161 SER A O 1
ATOM 1278 N N . CYS A 1 162 ? 18.055 17.071 23.872 1.00 26.89 162 CYS A N 1
ATOM 1279 C CA . CYS A 1 162 ? 19.394 16.915 24.423 1.00 26.89 162 CYS A CA 1
ATOM 1280 C C . CYS A 1 162 ? 19.951 18.324 24.662 1.00 26.89 162 CYS A C 1
ATOM 1282 O O . CYS A 1 162 ? 20.677 18.874 23.836 1.00 26.89 162 CYS A O 1
ATOM 1284 N N . GLU A 1 163 ? 19.562 18.935 25.779 1.00 34.09 163 GLU A N 1
ATOM 1285 C CA . GLU A 1 163 ? 20.473 19.849 26.452 1.00 34.09 163 GLU A CA 1
ATOM 1286 C C . GLU A 1 163 ? 21.594 18.995 27.048 1.00 34.09 163 GLU A C 1
ATOM 1288 O O . GLU A 1 163 ? 21.339 18.100 27.849 1.00 34.09 163 GLU A O 1
ATOM 1293 N N . GLY A 1 164 ? 22.834 19.291 26.663 1.00 30.89 164 GLY A N 1
ATOM 1294 C CA . GLY A 1 164 ? 23.992 18.961 27.483 1.00 30.89 164 GLY A CA 1
ATOM 1295 C C . GLY A 1 164 ? 24.910 17.854 26.967 1.00 30.89 164 GLY A C 1
ATOM 1296 O O . GLY A 1 164 ? 24.612 16.671 27.044 1.00 30.89 164 GLY A O 1
ATOM 1297 N N . VAL A 1 165 ? 26.121 18.313 26.644 1.00 34.88 165 VAL A N 1
ATOM 1298 C CA . VAL A 1 165 ? 27.413 17.622 26.768 1.00 34.88 165 VAL A CA 1
ATOM 1299 C C . VAL A 1 165 ? 27.789 16.637 25.657 1.00 34.88 165 VAL A C 1
ATOM 1301 O O . VAL A 1 165 ? 27.605 15.435 25.773 1.00 34.88 165 VAL A O 1
ATOM 1304 N N . CYS A 1 166 ? 28.497 17.158 24.655 1.00 27.42 166 CYS A N 1
ATOM 1305 C CA . CYS A 1 166 ? 29.777 16.588 24.225 1.00 27.42 166 CYS A CA 1
ATOM 1306 C C . CYS A 1 166 ? 30.722 17.760 23.938 1.00 27.42 166 CYS A C 1
ATOM 1308 O O . CYS A 1 166 ? 30.635 18.409 22.899 1.00 27.42 166 CYS A O 1
ATOM 1310 N N . GLY A 1 167 ? 31.561 18.075 24.927 1.00 29.67 167 GLY A N 1
ATOM 1311 C CA . GLY A 1 167 ? 32.843 18.720 24.677 1.00 29.67 167 GLY A CA 1
ATOM 1312 C C . GLY A 1 167 ? 33.861 17.675 24.221 1.00 29.67 167 GLY A C 1
ATOM 1313 O O . GLY A 1 167 ? 33.713 16.496 24.550 1.00 29.67 167 GLY A O 1
ATOM 1314 N N . GLY A 1 168 ? 34.875 18.132 23.488 1.00 28.80 168 GLY A N 1
ATOM 1315 C CA . GLY A 1 168 ? 35.985 17.330 22.971 1.00 28.80 168 GLY A CA 1
ATOM 1316 C C . GLY A 1 168 ? 36.309 17.698 21.539 1.00 28.80 168 GLY A C 1
ATOM 1317 O O . GLY A 1 168 ? 35.672 17.105 20.647 1.00 28.80 168 GLY A O 1
#

Foldseek 3Di:
DDDPPDPDFPWDADPQQEIEREDDDPCVVVVPQDKDFFLLCVDPVRVVDPPQADDQPDWDQPDPDDDPNHGSHYIYGDDHDHRIDRDAQAPDAAEDEDDDDDDPCVLVVVLVVVCCSCVRRVHQHYFYDYPPDDPDVPDDGDGD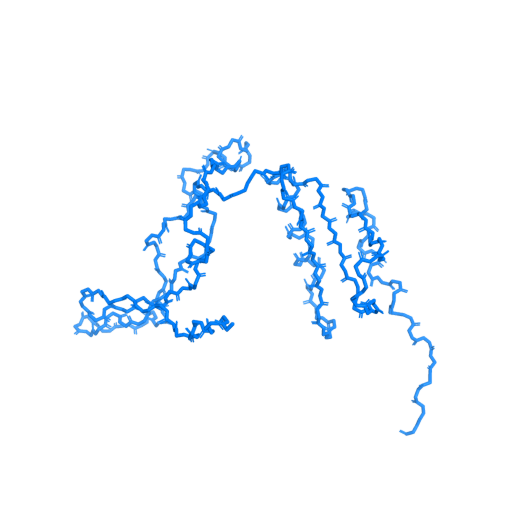DPVCNVVVVPVVVPPPPPDDDDDD

Organism: Brassica cretica (NCBI:txid69181)

Sequence (168 aa):
MSNPKSNKPKIVNGPGGYILQDVPHLVDYLPDLPTYPNPLQDNPAYSVVKQYFVDADDSVPEKIVVHKDGPRGVHFRRAGPRQKVYFESDEVHACIVTCGGLCPGLNTVIREIVSSLSYMYGVKRILGIDEETTFHYNTMNKQLTHEELQKNIKVLRKLTSCEGVCGG

Radius of gyration: 21.27 Å; chains: 1; bounding box: 54×48×60 Å